Protein AF-A0A8S4QUN7-F1 (afdb_monomer_lite)

pLDDT: mean 89.95, std 12.87, range [34.97, 98.0]

Foldseek 3Di:
DQWFKDFDADPQFGQDIDTHPQPPCVVLRVVSNVVRHDPDVVVSRVSRDDDPPD

Organism: NCBI:txid348720

Secondary structure (DSSP, 8-state):
---EEEEEEETTEEEEEEEES--S-HHHHHHHHHH---S-HHHHHHTTSPP---

InterPro domains:
  IPR016156 FAD/NAD-linked reductase, dimerisation domain superfamily [G3DSA:3.30.390.30] (1-54)
  IPR016156 FAD/NAD-linked reductase, dimerisation domain superfamily [SSF55424] (1-48)
  IPR029324 Mitochondrial apoptosis-inducing factor, C-terminal domain [PF14721] (1-34)

Sequence (54 aa):
FERGVVFYLRDERVVGVLLWNLFNRMHVARQVLARGHFDDLFEVAKLFSPQEEE

Structure (mmCIF, N/CA/C/O backbone):
data_AF-A0A8S4QUN7-F1
#
_entry.id   AF-A0A8S4QUN7-F1
#
loop_
_atom_site.group_PDB
_atom_site.id
_atom_site.type_symbol
_atom_site.label_atom_id
_atom_site.label_alt_id
_atom_site.label_comp_id
_atom_site.label_asym_id
_atom_site.label_entity_id
_atom_site.label_seq_id
_atom_site.pdbx_PDB_ins_code
_atom_site.Cartn_x
_atom_site.Cartn_y
_atom_site.Cartn_z
_atom_site.occupancy
_atom_site.B_iso_or_equiv
_atom_site.auth_seq_id
_atom_site.auth_comp_id
_atom_site.auth_asym_id
_atom_site.auth_atom_id
_atom_site.pdbx_PDB_model_num
ATOM 1 N N . PHE A 1 1 ? 4.987 13.979 -10.656 1.00 77.38 1 PHE A N 1
ATOM 2 C CA . PHE A 1 1 ? 5.077 12.670 -9.978 1.00 77.38 1 PHE A CA 1
ATOM 3 C C . PHE A 1 1 ? 5.407 11.623 -11.027 1.00 77.38 1 PHE A C 1
ATOM 5 O O . PHE A 1 1 ? 4.773 11.648 -12.071 1.00 77.38 1 PHE A O 1
ATOM 12 N N . GLU A 1 2 ? 6.406 10.771 -10.791 1.00 86.69 2 GLU A N 1
ATOM 13 C CA . GLU A 1 2 ? 6.896 9.783 -11.779 1.00 86.69 2 GLU A CA 1
ATOM 14 C C . GLU A 1 2 ? 6.717 8.331 -11.315 1.00 86.69 2 GLU A C 1
ATOM 16 O O . GLU A 1 2 ? 6.704 7.412 -12.131 1.00 86.69 2 GLU A O 1
ATOM 21 N N . ARG A 1 3 ? 6.558 8.125 -10.003 1.00 91.81 3 ARG A N 1
ATOM 22 C CA . ARG A 1 3 ? 6.301 6.842 -9.345 1.00 91.81 3 ARG A CA 1
ATOM 23 C C . ARG A 1 3 ? 5.547 7.074 -8.037 1.00 91.81 3 ARG A C 1
ATOM 25 O O . ARG A 1 3 ? 5.619 8.173 -7.483 1.00 91.81 3 ARG A O 1
ATOM 32 N N . GLY A 1 4 ? 4.866 6.056 -7.520 1.00 92.88 4 GLY A N 1
ATOM 33 C CA . GLY A 1 4 ? 4.181 6.151 -6.232 1.00 92.88 4 GLY A CA 1
ATOM 34 C C . GLY A 1 4 ? 3.389 4.908 -5.845 1.00 92.88 4 GLY A C 1
ATOM 35 O O . GLY A 1 4 ? 3.237 3.970 -6.628 1.00 92.88 4 GLY A O 1
ATOM 36 N N . VAL A 1 5 ? 2.875 4.924 -4.617 1.00 95.50 5 VAL A N 1
ATOM 37 C CA . VAL A 1 5 ? 1.983 3.898 -4.074 1.00 95.50 5 VAL A CA 1
ATOM 38 C C . VAL A 1 5 ? 0.695 4.555 -3.585 1.00 95.50 5 VAL A C 1
ATOM 40 O O . VAL A 1 5 ? 0.735 5.625 -2.983 1.00 95.50 5 VAL A O 1
ATOM 43 N N . VAL A 1 6 ? -0.445 3.923 -3.857 1.00 95.94 6 VAL A N 1
ATOM 44 C CA . VAL A 1 6 ? -1.759 4.352 -3.364 1.00 95.94 6 VAL A CA 1
ATOM 45 C C . VAL A 1 6 ? -2.375 3.214 -2.56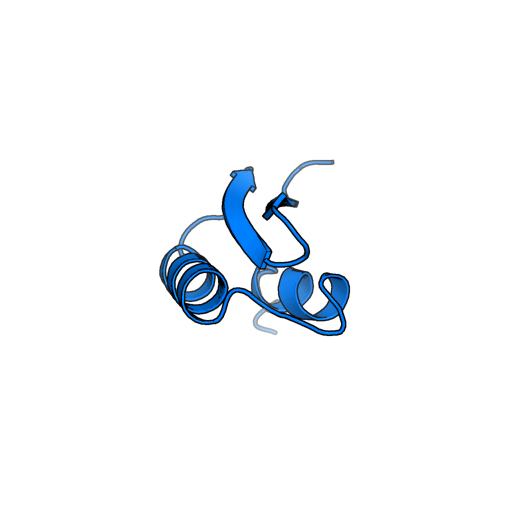3 1.00 95.94 6 VAL A C 1
ATOM 47 O O . VAL A 1 6 ? -2.459 2.085 -3.049 1.00 95.94 6 VAL A O 1
ATOM 50 N N . PHE A 1 7 ? -2.815 3.514 -1.343 1.00 97.38 7 PHE A N 1
ATOM 51 C CA . PHE A 1 7 ? -3.498 2.563 -0.470 1.00 97.38 7 PHE A CA 1
ATOM 52 C C . PHE A 1 7 ? -5.009 2.763 -0.565 1.00 97.38 7 PHE A C 1
ATOM 54 O O . PHE A 1 7 ? -5.507 3.874 -0.392 1.00 97.38 7 PHE A O 1
ATOM 61 N N . TYR A 1 8 ? -5.742 1.681 -0.815 1.00 97.69 8 TYR A N 1
ATOM 62 C CA . TYR A 1 8 ? -7.198 1.668 -0.715 1.00 97.69 8 TYR A CA 1
ATOM 63 C C . TYR A 1 8 ? -7.582 1.230 0.689 1.00 97.69 8 TYR A C 1
ATOM 65 O O . TYR A 1 8 ? -7.163 0.158 1.136 1.00 97.69 8 TYR A O 1
ATOM 73 N N . LEU A 1 9 ? -8.389 2.045 1.361 1.00 97.44 9 LEU A N 1
ATOM 74 C CA . LEU A 1 9 ? -8.814 1.819 2.736 1.00 97.44 9 LEU A CA 1
ATOM 75 C C . LEU A 1 9 ? -10.303 1.469 2.795 1.00 97.44 9 LEU A C 1
ATOM 77 O O . LEU A 1 9 ? -11.112 2.000 2.033 1.00 97.44 9 LEU A O 1
ATOM 81 N N . ARG A 1 10 ? -10.657 0.5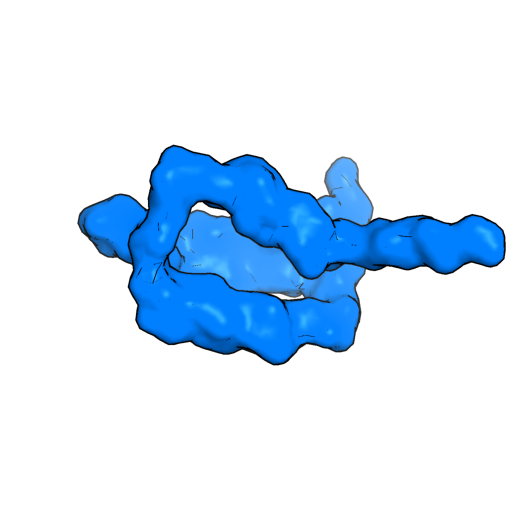92 3.730 1.00 97.62 10 ARG A N 1
ATOM 82 C CA . ARG A 1 10 ? -12.022 0.353 4.200 1.00 97.62 10 ARG A CA 1
ATOM 83 C C . ARG A 1 10 ? -11.954 0.227 5.713 1.00 97.62 10 ARG A C 1
ATOM 85 O O . ARG A 1 10 ? -11.258 -0.661 6.189 1.00 97.62 10 ARG A O 1
ATOM 92 N N . ASP A 1 11 ? -12.648 1.104 6.432 1.00 96.00 11 ASP A N 1
ATOM 93 C CA . ASP A 1 11 ? -12.649 1.119 7.901 1.00 96.00 11 ASP A CA 1
ATOM 94 C C . ASP A 1 11 ? -11.219 1.105 8.474 1.00 96.00 11 ASP A C 1
ATOM 96 O O . ASP A 1 11 ? -10.869 0.250 9.276 1.00 96.00 11 ASP A O 1
ATOM 100 N N . GLU A 1 12 ? -10.353 1.989 7.956 1.00 94.19 12 GLU A N 1
ATOM 101 C CA . GLU A 1 12 ? -8.920 2.104 8.313 1.00 94.19 12 GLU A CA 1
ATOM 102 C C . GLU A 1 12 ? -8.046 0.886 7.952 1.00 94.19 12 GLU A C 1
ATOM 104 O O . GLU A 1 12 ? -6.817 0.945 8.031 1.00 94.19 12 GLU A O 1
ATOM 109 N N . ARG A 1 13 ? -8.645 -0.197 7.446 1.00 96.75 13 ARG A N 1
ATOM 110 C CA . ARG A 1 13 ? -7.933 -1.358 6.920 1.00 96.75 13 ARG A CA 1
ATOM 111 C C . ARG A 1 13 ? -7.524 -1.143 5.466 1.00 96.75 13 ARG A C 1
ATOM 113 O O . ARG A 1 13 ? -8.357 -0.878 4.601 1.00 96.75 13 ARG A O 1
ATOM 120 N N . VAL A 1 14 ? -6.258 -1.384 5.153 1.00 97.88 14 VAL A N 1
ATOM 121 C CA . VAL A 1 14 ? -5.750 -1.512 3.786 1.00 97.88 14 VAL A CA 1
ATOM 122 C C . VAL A 1 14 ? -6.347 -2.755 3.127 1.00 97.88 14 VAL A C 1
ATOM 124 O O . VAL A 1 14 ? -6.082 -3.888 3.531 1.00 97.88 14 VAL A O 1
ATOM 127 N N . VAL A 1 15 ? -7.145 -2.533 2.084 1.00 98.00 15 VAL A N 1
ATOM 128 C CA . VAL A 1 15 ? -7.804 -3.579 1.282 1.00 98.00 15 VAL A CA 1
ATOM 129 C C . VAL A 1 15 ? -7.278 -3.656 -0.149 1.00 98.00 15 VAL A C 1
ATOM 131 O O . VAL A 1 15 ? -7.569 -4.613 -0.862 1.00 98.00 15 VAL A O 1
ATOM 134 N N . GLY A 1 16 ? -6.486 -2.674 -0.574 1.00 97.88 16 GLY A N 1
ATOM 135 C CA . GLY A 1 16 ? -5.872 -2.649 -1.896 1.00 97.88 16 GLY A CA 1
ATOM 136 C C . GLY A 1 16 ? -4.610 -1.797 -1.911 1.00 97.88 16 GLY A C 1
ATOM 137 O O . GLY A 1 16 ? -4.461 -0.874 -1.112 1.00 97.88 16 GLY A O 1
ATOM 138 N N . VAL A 1 17 ? -3.715 -2.093 -2.850 1.00 97.31 17 VAL A N 1
ATOM 139 C CA . VAL A 1 17 ? -2.502 -1.310 -3.111 1.00 97.31 17 VAL A CA 1
ATOM 140 C C . VAL A 1 17 ? -2.362 -1.140 -4.619 1.00 97.31 17 VAL A C 1
ATOM 142 O O . VAL A 1 17 ? -2.374 -2.133 -5.344 1.00 97.31 17 VAL A O 1
ATOM 145 N N . LEU A 1 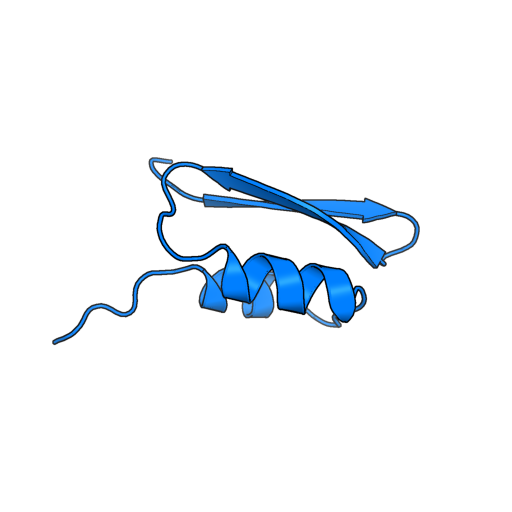18 ? -2.210 0.098 -5.092 1.00 95.94 18 LEU A N 1
ATOM 146 C CA . LEU A 1 18 ? -1.812 0.397 -6.467 1.00 95.94 18 LEU A CA 1
ATOM 147 C C . LEU A 1 18 ? -0.352 0.843 -6.483 1.00 95.94 18 LEU A C 1
ATOM 149 O O . LEU A 1 18 ? 0.031 1.773 -5.777 1.00 95.94 18 LEU A O 1
ATOM 153 N N . LEU A 1 19 ? 0.451 0.159 -7.296 1.00 95.31 19 LEU A N 1
ATOM 154 C CA . LEU A 1 19 ? 1.852 0.481 -7.545 1.00 95.31 19 LEU A CA 1
ATOM 155 C C . LEU A 1 19 ? 1.954 1.178 -8.899 1.00 95.31 19 LEU A C 1
ATOM 157 O O . LEU A 1 19 ? 1.638 0.585 -9.928 1.00 95.31 19 LEU A O 1
ATOM 161 N N . TRP A 1 20 ? 2.407 2.426 -8.903 1.00 94.50 20 TRP A N 1
ATOM 162 C CA . TRP A 1 20 ? 2.633 3.194 -10.121 1.00 94.50 20 TRP A CA 1
ATOM 163 C C . TRP A 1 20 ? 4.133 3.340 -10.359 1.00 94.50 20 TRP A C 1
ATOM 165 O O . TRP A 1 20 ? 4.825 3.980 -9.570 1.00 94.50 20 TRP A O 1
ATOM 175 N N . ASN A 1 21 ? 4.636 2.719 -11.431 1.00 92.12 21 ASN A N 1
ATOM 176 C CA . ASN A 1 21 ? 6.059 2.708 -11.794 1.00 92.12 21 ASN A CA 1
ATOM 177 C C . ASN A 1 21 ? 6.991 2.231 -10.653 1.00 92.12 21 ASN A C 1
ATOM 179 O O . ASN A 1 21 ? 8.114 2.711 -10.507 1.00 92.12 21 ASN A O 1
ATOM 183 N N . LEU A 1 22 ? 6.525 1.274 -9.839 1.00 90.31 22 LEU A N 1
ATOM 184 C CA . LEU A 1 22 ? 7.292 0.613 -8.777 1.00 90.31 22 LEU A CA 1
ATOM 185 C C . LEU A 1 22 ? 7.320 -0.900 -9.023 1.00 90.31 22 LEU A C 1
ATOM 187 O O . LEU A 1 22 ? 6.348 -1.608 -8.758 1.00 90.31 22 LEU A O 1
ATOM 191 N N . PHE A 1 23 ? 8.445 -1.398 -9.532 1.00 88.38 23 PHE A N 1
ATOM 192 C CA . PHE A 1 23 ? 8.637 -2.818 -9.833 1.00 88.38 23 PHE A CA 1
ATOM 193 C C . PHE A 1 23 ? 9.231 -3.567 -8.633 1.00 88.38 23 PHE A C 1
ATOM 195 O O . PHE A 1 23 ? 9.776 -2.967 -7.711 1.00 88.38 23 PHE A O 1
ATOM 202 N N . ASN A 1 24 ? 9.094 -4.895 -8.614 1.00 88.62 24 ASN A N 1
ATOM 203 C CA . ASN A 1 24 ? 9.619 -5.790 -7.571 1.00 88.62 24 ASN A CA 1
ATOM 204 C C . ASN A 1 24 ? 9.096 -5.559 -6.136 1.00 88.62 24 ASN A C 1
ATOM 206 O O . ASN A 1 24 ? 9.522 -6.259 -5.224 1.00 88.62 24 ASN A O 1
ATOM 210 N N . ARG A 1 25 ? 8.109 -4.677 -5.907 1.00 91.88 25 ARG A N 1
ATOM 211 C CA . ARG A 1 25 ? 7.515 -4.402 -4.575 1.00 91.88 25 ARG A CA 1
ATOM 212 C C . ARG A 1 25 ? 6.252 -5.208 -4.243 1.00 91.88 25 ARG A C 1
ATOM 214 O O . ARG A 1 25 ? 5.626 -4.993 -3.208 1.00 91.88 25 ARG A O 1
ATOM 221 N N . MET A 1 26 ? 5.893 -6.188 -5.074 1.00 93.69 26 MET A N 1
ATOM 222 C CA . MET A 1 26 ? 4.697 -7.019 -4.858 1.00 93.69 26 MET A CA 1
ATOM 223 C C . MET A 1 26 ? 4.732 -7.820 -3.550 1.00 93.69 26 MET A C 1
ATOM 225 O O . MET A 1 26 ? 3.692 -8.032 -2.930 1.00 93.69 26 MET A O 1
ATOM 229 N N . HIS A 1 27 ? 5.908 -8.267 -3.102 1.00 94.50 27 HIS A N 1
ATOM 230 C CA . HIS A 1 27 ? 6.038 -8.990 -1.835 1.00 94.50 27 HIS A CA 1
ATOM 231 C C . HIS A 1 27 ? 5.692 -8.095 -0.631 1.00 94.50 27 HIS A C 1
ATOM 233 O O . HIS A 1 27 ? 4.920 -8.524 0.224 1.00 94.50 27 HIS A O 1
ATOM 239 N N . VAL A 1 28 ? 6.162 -6.841 -0.629 1.00 94.31 28 VAL A N 1
ATOM 240 C CA . VAL A 1 28 ? 5.805 -5.821 0.373 1.00 94.31 28 VAL A CA 1
ATOM 241 C C . VAL A 1 28 ? 4.305 -5.530 0.324 1.00 94.31 28 VAL A C 1
ATOM 243 O O . VAL A 1 28 ? 3.640 -5.580 1.354 1.00 94.31 28 VAL A O 1
ATOM 246 N N . ALA A 1 29 ? 3.738 -5.327 -0.872 1.00 95.75 29 ALA A N 1
ATOM 247 C CA . ALA A 1 29 ? 2.302 -5.084 -1.037 1.00 95.75 29 ALA A CA 1
ATOM 248 C C . ALA A 1 29 ? 1.444 -6.203 -0.418 1.00 95.75 29 ALA A C 1
ATOM 250 O O . ALA A 1 29 ? 0.481 -5.924 0.293 1.00 95.75 29 ALA A O 1
ATOM 251 N N . ARG A 1 30 ? 1.818 -7.475 -0.624 1.00 96.69 30 ARG A N 1
ATOM 252 C CA . ARG A 1 30 ? 1.111 -8.620 -0.024 1.00 96.69 30 ARG A CA 1
ATOM 253 C C . ARG A 1 30 ? 1.190 -8.630 1.502 1.00 96.69 30 ARG A C 1
ATOM 255 O O . ARG A 1 30 ? 0.187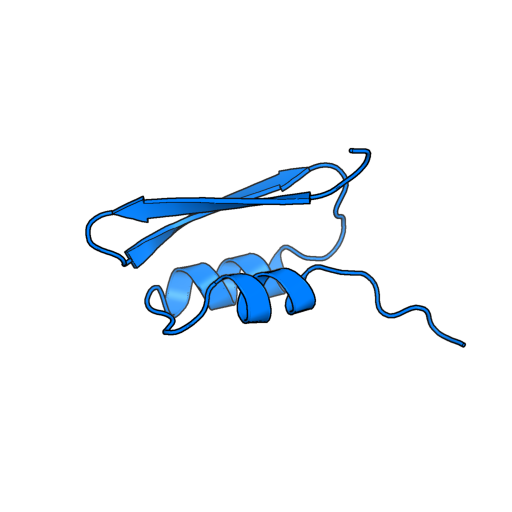 -8.920 2.146 1.00 96.69 30 ARG A O 1
ATOM 262 N N . GLN A 1 31 ? 2.345 -8.303 2.081 1.00 96.25 31 GLN A N 1
ATOM 263 C CA . GLN A 1 31 ? 2.495 -8.210 3.538 1.00 96.25 31 GLN A CA 1
ATOM 264 C C . GLN A 1 31 ? 1.645 -7.075 4.119 1.00 96.25 31 GLN A C 1
ATOM 266 O O . GLN A 1 31 ? 0.987 -7.262 5.144 1.00 96.25 31 GLN A O 1
ATOM 271 N N . VAL A 1 32 ? 1.600 -5.929 3.431 1.00 95.88 32 VAL A N 1
ATOM 272 C CA . VAL A 1 32 ? 0.763 -4.788 3.819 1.00 95.88 32 VAL A CA 1
ATOM 273 C C . VAL A 1 32 ? -0.715 -5.172 3.823 1.00 95.88 32 VAL A C 1
ATOM 275 O O . VAL A 1 32 ? -1.399 -4.953 4.820 1.00 95.88 32 VAL A O 1
ATOM 278 N N . LEU A 1 33 ? -1.193 -5.824 2.761 1.00 96.88 33 LEU A N 1
ATOM 279 C CA . LEU A 1 33 ? -2.576 -6.302 2.668 1.00 96.88 33 LEU A CA 1
ATOM 280 C C . LEU A 1 33 ? -2.919 -7.356 3.730 1.00 96.88 33 LEU A C 1
ATOM 282 O O . LEU A 1 33 ? -4.030 -7.359 4.264 1.00 96.88 33 LEU A O 1
ATOM 286 N N . ALA A 1 34 ? -1.975 -8.246 4.050 1.00 97.31 34 ALA A N 1
ATOM 287 C CA . ALA A 1 34 ? -2.172 -9.269 5.072 1.00 97.31 34 ALA A CA 1
ATOM 288 C C . ALA A 1 34 ? -2.379 -8.640 6.459 1.00 97.31 34 ALA A C 1
ATOM 290 O O . ALA A 1 34 ? -3.366 -8.944 7.134 1.00 97.31 34 ALA A O 1
ATOM 291 N N . ARG A 1 35 ? -1.498 -7.710 6.855 1.00 96.50 35 ARG A N 1
ATOM 292 C CA . ARG A 1 35 ? -1.599 -6.995 8.138 1.00 96.50 35 ARG A CA 1
ATOM 293 C C . ARG A 1 35 ? -2.831 -6.088 8.184 1.00 96.50 35 ARG A C 1
ATOM 295 O O . ARG A 1 35 ? -3.612 -6.148 9.132 1.00 96.50 35 ARG A O 1
ATOM 302 N N . GLY A 1 36 ? -3.043 -5.293 7.141 1.00 94.81 36 GLY A N 1
ATOM 303 C CA . GLY A 1 36 ? -4.232 -4.471 6.940 1.00 94.81 36 GLY A CA 1
ATOM 304 C C . GLY A 1 36 ? -4.333 -3.213 7.807 1.00 94.81 36 GLY A C 1
ATOM 305 O O . GLY A 1 36 ? -4.782 -2.212 7.282 1.00 94.81 36 GLY A O 1
ATOM 306 N N . HIS A 1 37 ? -3.903 -3.198 9.071 1.00 95.50 37 HIS A N 1
ATOM 307 C CA . HIS A 1 37 ? -3.950 -1.987 9.913 1.00 95.50 37 HIS A CA 1
ATOM 308 C C . HIS A 1 37 ? -2.551 -1.463 10.245 1.00 95.50 37 HIS A C 1
ATOM 310 O O . HIS A 1 37 ? -1.644 -2.242 10.573 1.00 95.50 37 HIS A O 1
ATOM 316 N N . PHE A 1 38 ? -2.401 -0.142 10.167 1.00 94.81 38 PHE A N 1
ATOM 317 C CA . PHE A 1 38 ? -1.154 0.581 10.393 1.00 94.81 38 PHE A CA 1
ATOM 318 C C . PHE A 1 38 ? -1.443 1.930 11.044 1.00 94.81 38 PHE A C 1
ATOM 320 O O . PHE A 1 38 ? -2.363 2.618 10.614 1.00 94.81 38 PHE A O 1
ATOM 327 N N . ASP A 1 39 ? -0.624 2.308 12.023 1.00 93.69 39 ASP A N 1
ATOM 328 C CA . ASP A 1 39 ? -0.759 3.590 12.724 1.00 93.69 39 ASP A CA 1
ATOM 329 C C . ASP A 1 39 ? -0.318 4.771 11.841 1.00 93.69 39 ASP A C 1
ATOM 331 O O . ASP A 1 39 ? -0.880 5.858 11.928 1.00 93.69 39 ASP A O 1
ATOM 335 N N . ASP A 1 40 ? 0.660 4.544 10.954 1.00 93.38 40 ASP A N 1
ATOM 336 C CA . ASP A 1 40 ? 1.147 5.541 9.999 1.00 93.38 40 ASP A CA 1
ATOM 337 C C . ASP A 1 40 ? 1.399 4.923 8.612 1.00 93.38 40 ASP A C 1
ATOM 339 O O . ASP A 1 40 ? 2.347 4.163 8.390 1.00 93.38 40 ASP A O 1
ATOM 343 N N . LEU A 1 41 ? 0.541 5.267 7.648 1.00 92.62 41 LEU A N 1
ATOM 344 C CA . LEU A 1 41 ? 0.662 4.826 6.255 1.00 92.62 41 LEU A CA 1
ATOM 345 C C . LEU A 1 41 ? 1.824 5.497 5.509 1.00 92.62 41 LEU A C 1
ATOM 347 O O . LEU A 1 41 ? 2.281 4.958 4.498 1.00 92.62 41 LEU A O 1
ATOM 351 N N . PHE A 1 42 ? 2.319 6.643 5.979 1.00 90.88 42 PHE A N 1
ATOM 352 C CA . PHE A 1 42 ? 3.468 7.316 5.383 1.00 90.88 42 PHE A CA 1
ATOM 353 C C . PHE A 1 42 ? 4.754 6.520 5.621 1.00 90.88 42 PHE A C 1
ATOM 355 O O . PHE A 1 42 ? 5.525 6.306 4.684 1.00 90.88 42 PHE A O 1
ATOM 362 N N . GLU A 1 43 ? 4.950 5.984 6.828 1.00 91.44 43 GLU A N 1
ATOM 363 C CA . GLU A 1 43 ? 6.065 5.071 7.116 1.00 91.44 43 GLU A CA 1
ATOM 364 C C . GLU A 1 43 ? 5.972 3.787 6.283 1.00 91.44 43 GLU A C 1
ATOM 366 O O . GLU A 1 43 ? 6.969 3.318 5.732 1.00 91.44 43 GLU A O 1
ATOM 371 N N . VAL A 1 44 ? 4.760 3.253 6.095 1.00 92.75 44 VAL A N 1
ATOM 372 C CA . VAL A 1 44 ? 4.535 2.095 5.215 1.00 92.75 44 VAL A CA 1
ATOM 373 C C . VAL A 1 44 ? 4.897 2.418 3.764 1.00 92.75 44 VAL A C 1
ATOM 375 O O . VAL A 1 44 ? 5.509 1.587 3.093 1.00 92.75 44 VAL A O 1
ATOM 378 N N . ALA A 1 45 ? 4.578 3.620 3.272 1.00 92.81 45 ALA A N 1
ATOM 379 C CA . ALA A 1 45 ? 4.920 4.044 1.914 1.00 92.81 45 ALA A CA 1
ATOM 380 C C . ALA A 1 45 ? 6.437 4.051 1.660 1.00 92.81 45 ALA A C 1
ATOM 382 O O . ALA A 1 45 ? 6.870 3.705 0.559 1.00 92.81 45 ALA A O 1
ATOM 383 N N . LYS A 1 46 ? 7.261 4.364 2.671 1.00 91.62 46 LYS A N 1
ATOM 384 C CA . LYS A 1 46 ? 8.731 4.359 2.544 1.00 91.62 46 LYS A CA 1
ATOM 385 C C . LYS A 1 46 ? 9.295 2.979 2.199 1.00 91.62 46 LYS A C 1
ATOM 387 O O . LYS A 1 46 ? 10.296 2.905 1.494 1.00 91.62 46 LYS A O 1
ATOM 392 N N . LEU A 1 47 ? 8.624 1.894 2.601 1.00 89.88 47 LEU A N 1
ATOM 393 C CA . LEU A 1 47 ? 9.017 0.515 2.264 1.00 89.88 47 LEU A CA 1
ATOM 394 C C . LEU A 1 47 ? 8.949 0.218 0.754 1.00 89.88 47 LEU A C 1
ATOM 396 O O . LEU A 1 47 ? 9.525 -0.765 0.279 1.00 89.88 47 LEU A O 1
ATOM 400 N N . PHE A 1 48 ? 8.220 1.042 -0.003 1.00 89.75 48 PHE A N 1
ATOM 401 C CA . PHE A 1 48 ? 8.054 0.897 -1.446 1.00 89.75 48 PHE A CA 1
ATOM 402 C C . PHE A 1 48 ? 9.090 1.686 -2.255 1.00 89.75 48 PHE A C 1
ATOM 404 O O . PHE A 1 48 ? 9.260 1.410 -3.446 1.00 89.75 48 PHE A O 1
ATOM 411 N N . SER A 1 49 ? 9.810 2.622 -1.631 1.00 84.62 49 SER A N 1
ATOM 412 C CA . SER A 1 49 ? 10.898 3.349 -2.283 1.00 84.62 49 SER A CA 1
ATOM 413 C C . SER A 1 49 ? 12.081 2.410 -2.551 1.00 84.62 49 SER A C 1
ATOM 415 O O . SER A 1 49 ? 12.422 1.597 -1.691 1.00 84.62 49 SER A O 1
ATOM 417 N N . PRO A 1 50 ? 12.723 2.466 -3.733 1.00 68.88 50 PRO A N 1
ATOM 418 C CA . PRO A 1 50 ? 14.045 1.872 -3.903 1.00 68.88 50 PRO A CA 1
ATOM 419 C C . PRO A 1 50 ? 14.990 2.472 -2.865 1.00 68.88 5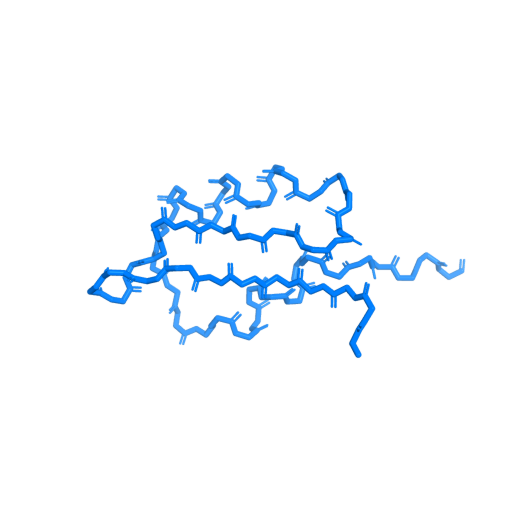0 PRO A C 1
ATOM 421 O O . PRO A 1 50 ? 15.068 3.694 -2.754 1.00 68.88 50 PRO A O 1
ATOM 424 N N . GLN A 1 51 ? 15.654 1.614 -2.085 1.00 63.94 51 GLN A N 1
ATOM 425 C CA . GLN A 1 51 ? 16.877 2.032 -1.420 1.00 63.94 51 GLN A CA 1
ATOM 426 C C . GLN A 1 51 ? 17.837 2.431 -2.545 1.00 63.94 51 GLN A C 1
ATOM 428 O O . GLN A 1 51 ? 18.031 1.644 -3.472 1.00 63.94 51 GLN A O 1
ATOM 433 N N . GLU A 1 52 ? 18.347 3.660 -2.528 1.00 50.50 52 GLU A N 1
ATOM 434 C CA . GLU A 1 52 ? 19.554 3.957 -3.294 1.00 50.50 52 GLU A CA 1
ATOM 435 C C . GLU A 1 52 ? 20.633 3.050 -2.690 1.00 50.50 52 GLU A C 1
ATOM 437 O O . GLU A 1 52 ? 20.988 3.197 -1.521 1.00 50.50 52 GLU A O 1
ATOM 442 N N . GLU A 1 53 ? 21.019 2.005 -3.425 1.00 47.47 53 GLU A N 1
ATOM 443 C CA . GLU A 1 53 ? 22.284 1.329 -3.161 1.00 47.47 53 GLU A CA 1
ATOM 444 C C . GLU A 1 53 ? 23.366 2.368 -3.474 1.00 47.47 53 GLU A C 1
ATOM 446 O O . GLU A 1 53 ? 23.378 2.926 -4.573 1.00 47.47 53 GLU A O 1
ATOM 451 N N . GLU A 1 54 ? 24.154 2.696 -2.452 1.00 34.97 54 GLU A N 1
ATOM 452 C CA . GLU A 1 54 ? 25.263 3.657 -2.482 1.00 34.97 54 GLU A CA 1
ATOM 453 C C . GLU A 1 54 ? 26.284 3.336 -3.586 1.00 34.97 54 GLU A C 1
ATOM 455 O O . GLU A 1 54 ? 26.618 2.137 -3.759 1.00 34.97 54 GLU A O 1
#

Radius of gyration: 11.21 Å; chains: 1; bounding box: 38×22×24 Å

=== Feature glossary ===
Legend for the data blocks above and below:

— What the protein is —

The amino-acid sequence is the protein's primary structure: the linear order of residues from the N-terminus to the C-terminus, written in one-letter code. Everything else here — the 3D coordinates, the secondary structure, the domain annotations — is ultimately a consequence of this string.

Functional annotations link the protein to curated databases. InterPro entries identify conserved domains and families by matching the sequence against member-database signatures (Pfam, PROSITE, CDD, …). Gene Ontology (GO) terms describe molecular function, biological process, and cellular component in a controlled vocabulary. CATH places the structure in a hierarchical fold classification (Class/Architecture/Topology/Homologous-superfamily). The organism is the source species.

— Where its atoms are —

Atomic coordinates in PDBx/mmCIF format — the same representation the Protein Data Bank distributes. Each line of the _atom_site loop places one backbone atom in Cartesian space (units: ångströms, origin: arbitrary).

The six renders are orthographic views along the three Cartesian axes in both directions. Representation (cartoon, sticks, or surface) and color scheme (sequence-rainbow or by-chain) vary across proteins so the training set covers all the common visualization conventions.

— Local backbone conformation —

Eight-state secondary structure (DSSP): H is the canonical α-helix, G the tighter 3₁₀-helix, I the wider π-helix; E/B are β-structure, T and S are turns and bends, and '-' is everything else. DSSP derives these from the pattern of main-chain N–H···O=C hydrogen bonds, not from the sequence.

Three-state secondary structure (P-SEA) collapses the eight DSSP classes into helix (a), strand (b), and coil (c). P-SEA assigns these from Cα geometry alone — distances and angles — without requiring backbone oxygens, so it works on any Cα trace.

φ (phi) and ψ (psi) are the two rotatable backbone dihedrals per residue: φ is the C(i-1)–N–Cα–C torsion, ψ is the N–Cα–C–N(i+1) torsion, both in degrees on (−180°, 180°]. α-helical residues cluster near (−60°, −45°); β-strand residues near (−120°, +130°). A Ramachandran plot is simply a scatter of (φ, ψ) for every residue.

— Global shape and packing —

The geometric summary reports three shape descriptors. Rg (radius of gyration) measures how spread out the Cα atoms are about their centre of mass; compact globular proteins have small Rg, elongated or unfolded on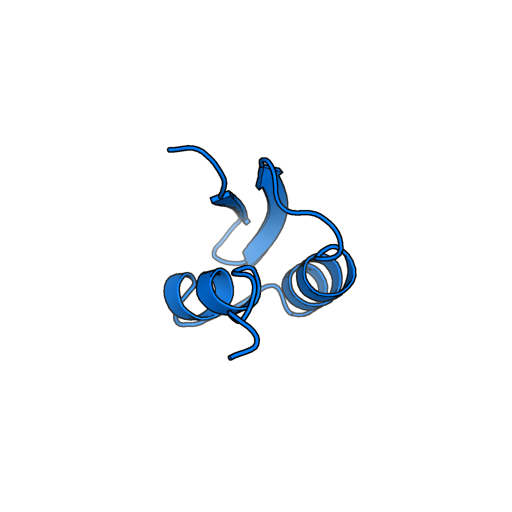es large. Cα contacts (<8 Å, |i−j|>4) count long-range residue pairs in spatial proximity — high for tightly packed folds, near zero for rods or random coil. The bounding-box extents give the protein's footprint along x, y, z in Å.

SASA measures how much of the protein is reachable by solvent. It is computed by rolling a water-sized probe over the atomic surface and summing the exposed area (Å²). Per-residue SASA distinguishes core (buried, low SASA) from surface (exposed, high SASA) residues; total SASA is a whole-molecule size measure.

Plot images: a contact map (which residues are close in 3D, as an N×N binary image), a Ramachandran scatter (backbone torsion angles, revealing secondary-structure composition at a glance), and — for AlphaFold structures — a PAE heatmap (pairwise prediction confidence).

— Structural neighborhood —

A 3Di character summarizes, for each residue, the relative orientation of the Cα frame of its nearest spatial neighbor. Because it encodes fold topology rather than chemistry, 3Di alignments detect remote structural similarity that sequence alignment misses.

The Foldseek neighbor list gives the closest experimentally determined structures in the PDB, ranked by structural alignment. TM-score near 1 means near-identical fold; near 0.3 means only rough topology match. This is how one finds what a novel AlphaFold prediction most resembles in the solved-structure universe.

— Confidence and disorder —

For AlphaFold models, the B-factor field carries pLDDT — the model's own estimate of local accuracy on a 0–100 scale. Regions with pLDDT<50 should be treated as essentially unmodeled; they often correspond to intrinsically disordered segments.

Crystallographic B-factors measure how much each atom's electron density is smeared out, in Å². They rise in mobile loops and surface residues and fall in the buried interior. In AlphaFold models this column is repurposed to hold pLDDT instead.

Predicted Aligned Error (PAE) is an AlphaFold confidence matrix: entry (i, j) is the expected error in the position of residue j, in ångströms, when the prediction is superimposed on the true structure at residue i. Low PAE within a block of residues means that block is internally rigid and well-predicted; high PAE between two blocks means their relative placement is uncertain even if each block individually is confident.